Protein AF-A0A2D9S7N7-F1 (afdb_monomer)

pLDDT: mean 73.69, std 13.25, range [41.5, 93.62]

Solvent-accessible surface area (backbone atoms only — not comparable to full-atom values): 5621 Å² total; per-residue (Å²): 136,88,80,80,78,81,75,75,77,78,81,52,70,68,60,52,54,53,49,52,51,53,53,50,52,49,50,52,50,32,58,74,71,66,72,49,46,77,65,54,53,49,50,50,54,50,52,37,58,74,68,65,66,51,103,59,76,47,90,88,36,76,56,34,55,48,60,70,69,51,79,86,75,58,67,67,59,54,48,45,70,76,68,48,78,82,84,124

Secondary structure (DSSP, 8-state):
------PPPPPPHHHHHHHHHHHHHHHHHHHHHT---HHHHHHHHHHHHHTT--SS--TTSHHHHHHHHS----HHHHHHHHH-----

Radius of gyration: 24.31 Å; Cα contacts (8 Å, |Δi|>4): 21; chains: 1; bounding box: 52×48×76 Å

Structure (mmCIF, N/CA/C/O backbone):
data_AF-A0A2D9S7N7-F1
#
_entry.id   AF-A0A2D9S7N7-F1
#
loop_
_atom_site.group_PDB
_atom_site.id
_atom_site.type_symbol
_atom_site.label_atom_id
_atom_site.label_alt_id
_atom_site.label_comp_id
_atom_site.label_asym_id
_atom_site.label_entity_id
_atom_site.label_seq_id
_atom_site.pdbx_PDB_ins_code
_atom_site.Cartn_x
_atom_site.Cartn_y
_atom_site.Cartn_z
_atom_site.occupancy
_atom_site.B_iso_or_equiv
_atom_site.auth_seq_id
_atom_site.auth_comp_id
_atom_site.auth_asym_id
_atom_site.auth_atom_id
_atom_site.pdbx_PDB_model_num
ATOM 1 N N . MET A 1 1 ? -4.080 24.655 -38.644 1.00 41.50 1 MET A N 1
ATOM 2 C CA . MET A 1 1 ? -4.261 23.191 -38.593 1.00 41.50 1 MET A CA 1
ATOM 3 C C . MET A 1 1 ? -4.777 22.837 -37.208 1.00 41.50 1 MET A C 1
ATOM 5 O O . MET A 1 1 ? -4.096 23.160 -36.248 1.00 41.50 1 MET A O 1
ATOM 9 N N . ASN A 1 2 ? -5.975 22.258 -37.098 1.00 51.12 2 ASN A N 1
ATOM 10 C CA . ASN A 1 2 ? -6.514 21.791 -35.818 1.00 51.12 2 ASN A CA 1
ATOM 11 C C . ASN A 1 2 ? -6.131 20.322 -35.656 1.00 51.12 2 ASN A C 1
ATOM 13 O O . ASN A 1 2 ? -6.633 19.464 -36.377 1.00 51.12 2 ASN A O 1
ATOM 17 N N . GLU A 1 3 ? -5.191 20.060 -34.758 1.00 57.12 3 GLU A N 1
ATOM 18 C CA . GLU A 1 3 ? -4.690 18.724 -34.466 1.00 57.12 3 GLU A CA 1
ATOM 19 C C . GLU A 1 3 ? -5.670 18.038 -33.506 1.00 57.12 3 GLU A C 1
ATOM 21 O O . GLU A 1 3 ? -5.720 18.323 -32.308 1.00 57.12 3 GLU A O 1
ATOM 26 N N . THR A 1 4 ? -6.541 17.188 -34.050 1.00 59.47 4 THR A N 1
ATOM 27 C CA . THR A 1 4 ? -7.518 16.439 -33.257 1.00 59.47 4 THR A CA 1
ATOM 28 C C . THR A 1 4 ? -6.774 15.412 -32.407 1.00 59.47 4 THR A C 1
ATOM 30 O O . THR A 1 4 ? -6.340 14.371 -32.898 1.00 59.47 4 THR A O 1
ATOM 33 N N . ARG A 1 5 ? -6.595 15.718 -31.119 1.00 62.91 5 ARG A N 1
ATOM 34 C CA . ARG A 1 5 ? -5.940 14.845 -30.139 1.00 62.91 5 ARG A CA 1
ATOM 35 C C . ARG A 1 5 ? -6.748 13.548 -30.004 1.00 62.91 5 ARG A C 1
ATOM 37 O O . ARG A 1 5 ? -7.840 13.554 -29.440 1.00 62.91 5 ARG A O 1
ATOM 44 N N . VAL A 1 6 ? -6.235 12.441 -30.542 1.00 67.31 6 VAL A N 1
ATOM 45 C CA . VAL A 1 6 ? -6.842 11.113 -30.369 1.00 67.31 6 VAL A CA 1
ATOM 46 C C . VAL A 1 6 ? -6.680 10.721 -28.904 1.00 67.31 6 VAL A C 1
ATOM 48 O O . VAL A 1 6 ? -5.573 10.454 -28.442 1.00 67.31 6 VAL A O 1
ATOM 51 N N . ILE A 1 7 ? -7.780 10.747 -28.153 1.00 61.88 7 ILE A N 1
ATOM 52 C CA . ILE A 1 7 ? -7.786 10.364 -26.742 1.00 61.88 7 ILE A CA 1
ATOM 53 C C . ILE A 1 7 ? -7.706 8.831 -26.698 1.00 61.88 7 ILE A C 1
ATOM 55 O O . ILE A 1 7 ? -8.589 8.176 -27.262 1.00 61.88 7 ILE A O 1
ATOM 59 N N . PRO A 1 8 ? -6.667 8.231 -26.087 1.00 65.25 8 PRO A N 1
ATOM 60 C CA . PRO A 1 8 ? -6.593 6.783 -25.953 1.00 65.25 8 PRO A CA 1
ATOM 61 C C . PRO A 1 8 ? -7.829 6.273 -25.206 1.00 65.25 8 PRO A C 1
ATOM 63 O O . PRO A 1 8 ? -8.350 6.945 -24.310 1.00 65.25 8 PRO A O 1
ATOM 66 N N . LYS A 1 9 ? -8.325 5.091 -25.597 1.00 65.75 9 LYS A N 1
ATOM 67 C CA . LYS A 1 9 ? -9.462 4.452 -24.921 1.00 65.75 9 LYS A CA 1
ATOM 68 C C . LYS A 1 9 ? -9.171 4.392 -23.421 1.00 65.75 9 LYS A C 1
ATOM 70 O O . LYS A 1 9 ? -8.056 4.054 -23.026 1.00 65.75 9 LYS A O 1
ATOM 75 N N . LYS A 1 10 ? -10.174 4.729 -22.602 1.00 60.88 10 LYS A N 1
ATOM 76 C CA . LYS A 1 10 ? -10.085 4.611 -21.143 1.00 60.88 10 LYS A CA 1
ATOM 77 C C . LYS A 1 10 ? -9.588 3.201 -20.812 1.00 60.88 10 LYS A C 1
ATOM 79 O O . LYS A 1 10 ? -10.119 2.238 -21.364 1.00 60.88 10 LYS A O 1
ATOM 84 N N . ALA A 1 11 ? -8.555 3.106 -19.976 1.00 64.06 11 ALA A N 1
ATOM 85 C CA . ALA A 1 11 ? -8.004 1.823 -19.559 1.00 64.06 11 ALA A CA 1
ATOM 86 C C . ALA A 1 11 ? -9.129 0.929 -19.008 1.00 64.06 11 ALA A C 1
ATOM 88 O O . ALA A 1 11 ? -10.011 1.411 -18.290 1.00 64.06 11 ALA A O 1
ATOM 89 N N . ALA A 1 12 ? -9.124 -0.343 -19.404 1.00 74.12 12 ALA A N 1
ATOM 90 C CA . ALA A 1 12 ? -10.075 -1.328 -18.909 1.00 74.12 12 ALA A CA 1
ATOM 91 C C . ALA A 1 12 ? -9.712 -1.734 -17.473 1.00 74.12 12 ALA A C 1
ATOM 93 O O . ALA A 1 12 ? -8.561 -1.608 -17.060 1.00 74.12 12 ALA A O 1
ATOM 94 N N . GLU A 1 13 ? -10.688 -2.244 -16.722 1.00 71.00 13 GLU A N 1
ATOM 95 C CA . GLU A 1 13 ? -10.503 -2.712 -15.340 1.00 71.00 13 GLU A CA 1
ATOM 96 C C . GLU A 1 13 ? -9.391 -3.768 -15.216 1.00 71.00 13 GLU A C 1
ATOM 98 O O . GLU A 1 13 ? -8.605 -3.741 -14.275 1.00 71.00 13 GLU A O 1
ATOM 103 N N . GLU A 1 14 ? -9.249 -4.633 -16.221 1.00 70.88 14 GLU A N 1
ATOM 104 C CA . GLU A 1 14 ? -8.170 -5.621 -16.314 1.00 70.88 14 GLU A CA 1
ATOM 105 C C . GLU A 1 14 ? -6.776 -4.979 -16.274 1.00 70.88 14 GLU A C 1
ATOM 107 O O . GLU A 1 14 ? -5.916 -5.416 -15.513 1.00 70.88 14 GLU A O 1
ATOM 112 N N . SER A 1 15 ? -6.575 -3.877 -17.004 1.00 72.62 15 SER A N 1
ATOM 113 C CA . SER A 1 15 ? -5.308 -3.138 -17.004 1.00 72.62 15 SER A CA 1
ATOM 114 C C . SER A 1 15 ? -5.015 -2.483 -15.651 1.00 72.62 15 SER A C 1
ATOM 116 O O . SER A 1 15 ? -3.853 -2.337 -15.277 1.00 72.62 15 SER A O 1
ATOM 118 N N . PHE A 1 16 ? -6.051 -2.094 -14.899 1.00 75.12 16 PHE A N 1
ATOM 119 C CA . PHE A 1 16 ? -5.884 -1.588 -13.534 1.00 75.12 16 PHE A CA 1
ATOM 120 C C . PHE A 1 16 ? -5.495 -2.700 -12.559 1.00 75.12 16 PHE A C 1
ATOM 122 O O . PHE A 1 16 ? -4.595 -2.498 -11.746 1.00 75.12 16 PHE A O 1
ATOM 129 N N . ASN A 1 17 ? -6.122 -3.872 -12.661 1.00 76.12 17 ASN A N 1
ATOM 130 C CA . ASN A 1 17 ? -5.800 -5.028 -11.823 1.00 76.12 17 ASN A CA 1
ATOM 131 C C . ASN A 1 17 ? -4.372 -5.528 -12.073 1.00 76.12 17 ASN A C 1
ATOM 133 O O . ASN A 1 17 ? -3.634 -5.803 -11.126 1.00 76.12 17 ASN A O 1
ATOM 137 N N . GLU A 1 18 ? -3.962 -5.586 -13.339 1.00 81.38 18 GLU A N 1
ATOM 138 C CA . GLU A 1 18 ? -2.597 -5.936 -13.726 1.00 81.38 18 GLU A CA 1
ATOM 139 C C . GLU A 1 18 ? -1.585 -4.920 -13.183 1.00 81.38 18 GLU A C 1
ATOM 141 O O . GLU A 1 18 ? -0.604 -5.301 -12.541 1.00 81.38 18 GLU A O 1
ATOM 146 N N . LEU A 1 19 ? -1.853 -3.621 -13.349 1.00 83.56 19 LEU A N 1
ATOM 147 C CA . LEU A 1 19 ? -1.005 -2.570 -12.790 1.00 83.56 19 LEU A CA 1
ATOM 148 C C . LEU A 1 19 ? -0.908 -2.679 -11.262 1.00 83.56 19 LEU A C 1
ATOM 150 O O . LEU A 1 19 ? 0.183 -2.563 -10.706 1.00 83.56 19 LEU A O 1
ATOM 154 N N . HIS A 1 20 ? -2.025 -2.941 -10.582 1.00 82.44 20 HIS A N 1
ATOM 155 C CA . HIS A 1 20 ? -2.055 -3.084 -9.131 1.00 82.44 20 HIS A CA 1
ATOM 156 C C . HIS A 1 20 ? -1.207 -4.266 -8.655 1.00 82.44 20 HIS A C 1
ATOM 158 O O . HIS A 1 20 ? -0.469 -4.147 -7.673 1.00 82.44 20 HIS A O 1
ATOM 164 N N . TYR A 1 21 ? -1.277 -5.397 -9.358 1.00 84.75 21 TYR A N 1
ATOM 165 C CA . TYR A 1 21 ? -0.444 -6.562 -9.079 1.00 84.75 21 TYR A CA 1
ATOM 166 C C . TYR A 1 21 ? 1.046 -6.245 -9.262 1.00 84.75 21 TYR A C 1
ATOM 168 O O . TYR A 1 21 ? 1.835 -6.457 -8.341 1.00 84.75 21 TYR A O 1
ATOM 176 N N . LEU A 1 22 ? 1.423 -5.661 -10.403 1.00 89.62 22 LEU A N 1
ATOM 177 C CA . LEU A 1 22 ? 2.818 -5.347 -10.723 1.00 89.62 22 LEU A CA 1
ATOM 178 C C . LEU A 1 22 ? 3.443 -4.360 -9.731 1.00 89.62 22 LEU A C 1
ATOM 180 O O . LEU A 1 22 ? 4.558 -4.580 -9.262 1.00 89.62 22 LEU A O 1
ATOM 184 N N . VAL A 1 23 ? 2.719 -3.294 -9.383 1.00 88.75 23 VAL A N 1
ATOM 185 C CA . VAL A 1 23 ? 3.183 -2.282 -8.420 1.00 88.75 23 VAL A CA 1
ATOM 186 C C . VAL A 1 23 ? 3.358 -2.892 -7.028 1.00 88.75 23 VAL A C 1
ATOM 188 O O . VAL A 1 23 ? 4.352 -2.628 -6.352 1.00 88.75 23 VAL A O 1
ATOM 191 N N . THR A 1 24 ? 2.429 -3.756 -6.611 1.00 87.25 24 THR A N 1
ATOM 192 C CA . THR A 1 24 ? 2.503 -4.438 -5.312 1.00 87.25 24 THR A CA 1
ATOM 193 C C . THR A 1 24 ? 3.703 -5.384 -5.240 1.00 87.25 24 THR A C 1
ATOM 195 O O . THR A 1 24 ? 4.450 -5.359 -4.261 1.00 87.25 24 THR A O 1
ATOM 198 N N . GLU A 1 25 ? 3.928 -6.179 -6.286 1.00 91.25 25 GLU A N 1
ATOM 199 C CA . GLU A 1 25 ? 5.072 -7.091 -6.377 1.00 91.25 25 GLU A CA 1
ATOM 200 C C . GLU A 1 25 ? 6.412 -6.343 -6.403 1.00 91.25 25 GLU A C 1
ATOM 202 O O . GLU A 1 25 ? 7.383 -6.796 -5.794 1.00 91.25 25 GLU A O 1
ATOM 207 N N . ASP A 1 26 ? 6.488 -5.187 -7.069 1.00 90.75 26 ASP A N 1
ATOM 208 C CA . ASP A 1 26 ? 7.713 -4.384 -7.100 1.00 90.75 26 ASP A CA 1
ATOM 209 C C . ASP A 1 26 ? 8.037 -3.787 -5.725 1.00 90.75 26 ASP A C 1
ATOM 211 O O . ASP A 1 26 ? 9.163 -3.929 -5.240 1.00 90.75 26 ASP A O 1
ATOM 215 N N . PHE A 1 27 ? 7.041 -3.215 -5.038 1.00 90.12 27 PHE A N 1
ATOM 216 C CA . PHE A 1 27 ? 7.221 -2.755 -3.659 1.00 90.12 27 PHE A CA 1
ATOM 217 C C . PHE A 1 27 ? 7.651 -3.896 -2.740 1.00 90.12 27 PHE A C 1
ATOM 219 O O . PHE A 1 27 ? 8.607 -3.753 -1.978 1.00 90.12 27 PHE A O 1
ATOM 226 N N . LEU A 1 28 ? 6.994 -5.052 -2.834 1.00 89.69 28 LEU A N 1
ATOM 227 C CA . LEU A 1 28 ? 7.308 -6.210 -2.006 1.00 89.69 28 LEU A CA 1
ATOM 228 C C . LEU A 1 28 ? 8.732 -6.720 -2.254 1.00 89.69 28 LEU A C 1
ATOM 230 O O . LEU A 1 28 ? 9.441 -7.037 -1.299 1.00 89.69 28 LEU A O 1
ATOM 234 N N . ARG A 1 29 ? 9.177 -6.756 -3.512 1.00 93.62 29 ARG A N 1
ATOM 235 C CA . ARG A 1 29 ? 10.541 -7.145 -3.882 1.00 93.62 29 ARG A CA 1
ATOM 236 C C . ARG A 1 29 ? 11.581 -6.197 -3.297 1.00 93.62 29 ARG A C 1
ATOM 238 O O . ARG A 1 29 ? 12.498 -6.673 -2.638 1.00 93.62 29 ARG A O 1
ATOM 245 N N . ARG A 1 30 ? 11.414 -4.883 -3.486 1.00 89.44 30 ARG A N 1
ATOM 246 C CA . ARG A 1 30 ? 12.353 -3.855 -2.993 1.00 89.44 30 ARG A CA 1
ATOM 247 C C . ARG A 1 30 ? 12.426 -3.813 -1.471 1.00 89.44 30 ARG A C 1
ATOM 249 O O . ARG A 1 30 ? 13.496 -3.645 -0.893 1.00 89.44 30 ARG A O 1
ATOM 256 N N . ILE A 1 31 ? 11.281 -3.977 -0.808 1.00 90.12 31 ILE A N 1
ATOM 257 C CA . ILE A 1 31 ? 11.213 -4.002 0.657 1.00 90.12 31 ILE A CA 1
ATOM 258 C C . ILE A 1 31 ? 11.893 -5.264 1.194 1.00 90.12 31 ILE A C 1
ATOM 260 O O . ILE A 1 31 ? 12.655 -5.183 2.153 1.00 90.12 31 ILE A O 1
ATOM 264 N N . LYS A 1 32 ? 11.670 -6.425 0.563 1.00 89.50 32 LYS A N 1
ATOM 265 C CA . LYS A 1 32 ? 12.317 -7.685 0.962 1.00 89.50 32 LYS A CA 1
ATOM 266 C C . LYS A 1 32 ? 13.811 -7.725 0.645 1.00 89.50 32 LYS A C 1
ATOM 268 O O . LYS A 1 32 ? 14.548 -8.344 1.406 1.00 89.50 32 LYS A O 1
ATOM 273 N N . SER A 1 33 ? 14.258 -7.098 -0.446 1.00 91.69 33 SER A N 1
ATOM 274 C CA . SER A 1 33 ? 15.685 -7.013 -0.785 1.00 91.69 33 SER A CA 1
ATOM 275 C C . SER A 1 33 ? 16.450 -6.042 0.117 1.00 91.69 33 SER A C 1
ATOM 277 O O . SER A 1 33 ? 17.672 -6.121 0.193 1.00 91.69 33 SER A O 1
ATOM 279 N N . GLY A 1 34 ? 15.747 -5.148 0.825 1.00 89.50 34 GLY A N 1
ATOM 280 C CA . GLY A 1 34 ? 16.364 -4.109 1.651 1.00 89.50 34 GLY A CA 1
ATOM 281 C C . GLY A 1 34 ? 16.926 -2.936 0.842 1.00 89.50 34 GLY A C 1
ATOM 282 O O . GLY A 1 34 ? 17.588 -2.072 1.406 1.00 89.50 34 GLY A O 1
ATOM 283 N N . GLU A 1 35 ? 16.652 -2.887 -0.463 1.00 88.94 35 GLU A N 1
ATOM 284 C CA . GLU A 1 35 ? 17.059 -1.798 -1.363 1.00 88.94 35 GLU A CA 1
ATOM 285 C C . GLU A 1 35 ? 16.024 -0.664 -1.406 1.00 88.94 35 GLU A C 1
ATOM 287 O O . GLU A 1 35 ? 16.259 0.373 -2.025 1.00 88.94 35 GLU A O 1
ATOM 292 N N . ALA A 1 36 ? 14.871 -0.852 -0.755 1.00 89.94 36 ALA A N 1
ATOM 293 C CA . ALA A 1 36 ? 13.835 0.165 -0.656 1.00 89.94 36 ALA A CA 1
ATOM 294 C C . ALA A 1 36 ? 14.352 1.418 0.061 1.00 89.94 36 ALA A C 1
ATOM 296 O O . ALA A 1 36 ? 14.761 1.388 1.225 1.00 89.94 36 ALA A O 1
ATOM 297 N N . THR A 1 37 ? 14.266 2.551 -0.627 1.00 91.19 37 THR A N 1
ATOM 298 C CA . THR A 1 37 ? 14.565 3.857 -0.046 1.00 91.19 37 THR A CA 1
ATOM 299 C C . THR A 1 37 ? 13.401 4.351 0.817 1.00 91.19 37 THR A C 1
ATOM 301 O O . THR A 1 37 ? 12.274 3.855 0.751 1.00 91.19 37 THR A O 1
ATOM 304 N N . THR A 1 38 ? 13.631 5.402 1.607 1.00 90.12 38 THR A N 1
ATOM 305 C CA . THR A 1 38 ? 12.558 6.080 2.358 1.00 90.12 38 THR A CA 1
ATOM 306 C C . THR A 1 38 ? 11.442 6.603 1.449 1.00 90.12 38 THR A C 1
ATOM 308 O O . THR A 1 38 ? 10.285 6.663 1.871 1.00 90.12 38 THR A O 1
ATOM 311 N N . GLN A 1 39 ? 11.766 6.944 0.198 1.00 90.56 39 GLN A N 1
ATOM 312 C CA . GLN A 1 39 ? 10.792 7.361 -0.808 1.00 90.56 39 GLN A CA 1
ATOM 313 C C . GLN A 1 39 ? 9.936 6.185 -1.284 1.00 90.56 39 GLN A C 1
ATOM 315 O O . GLN A 1 39 ? 8.718 6.330 -1.342 1.00 90.56 39 GLN A O 1
ATOM 320 N N . ASP A 1 40 ? 10.537 5.018 -1.538 1.00 85.56 40 ASP A N 1
ATOM 321 C CA . ASP A 1 40 ? 9.804 3.804 -1.927 1.00 85.56 40 ASP A CA 1
ATOM 322 C C . ASP A 1 40 ? 8.847 3.350 -0.816 1.00 85.56 40 ASP A C 1
ATOM 324 O O . ASP A 1 40 ? 7.695 3.011 -1.078 1.00 85.56 40 ASP A O 1
ATOM 328 N N . LEU A 1 41 ? 9.289 3.415 0.444 1.00 88.38 41 LEU A N 1
ATOM 329 C CA . LEU A 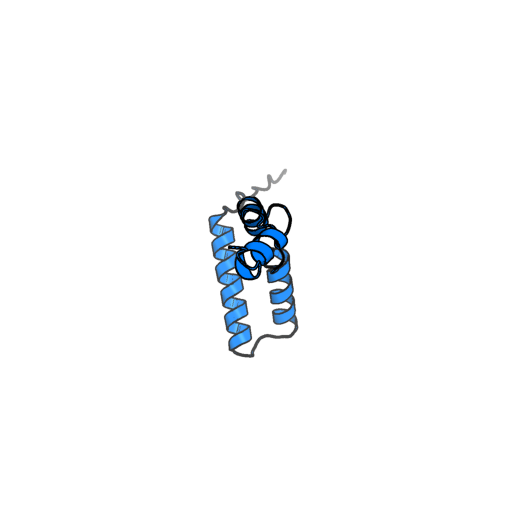1 41 ? 8.456 3.085 1.605 1.00 88.38 41 LEU A CA 1
ATOM 330 C C . LEU A 1 41 ? 7.278 4.049 1.760 1.00 88.38 41 LEU A C 1
ATOM 332 O O . LEU A 1 41 ? 6.154 3.623 2.037 1.00 88.38 41 LEU A O 1
ATOM 336 N N . LYS A 1 42 ? 7.513 5.350 1.558 1.00 89.88 42 LYS A N 1
ATOM 337 C CA . LYS A 1 42 ? 6.442 6.348 1.567 1.00 89.88 42 LYS A CA 1
ATOM 338 C C . LYS A 1 42 ? 5.465 6.128 0.409 1.00 89.88 42 LYS A C 1
ATOM 340 O O . LYS A 1 42 ? 4.260 6.157 0.643 1.00 89.88 42 LYS A O 1
ATOM 345 N N . ALA A 1 43 ? 5.967 5.854 -0.794 1.00 89.44 43 ALA A N 1
ATOM 346 C CA . ALA A 1 43 ? 5.147 5.555 -1.962 1.00 89.44 43 ALA A CA 1
ATOM 347 C C . ALA A 1 43 ? 4.298 4.290 -1.759 1.00 89.44 43 ALA A C 1
ATOM 349 O O . ALA A 1 43 ? 3.117 4.304 -2.087 1.00 89.44 43 ALA A O 1
ATOM 350 N N . ALA A 1 44 ? 4.846 3.243 -1.137 1.00 86.88 44 ALA A N 1
ATOM 351 C CA . ALA A 1 44 ? 4.097 2.041 -0.777 1.00 86.88 44 ALA A CA 1
ATOM 352 C C . ALA A 1 44 ? 2.993 2.335 0.255 1.00 86.88 44 ALA A C 1
ATOM 354 O O . ALA A 1 44 ? 1.864 1.869 0.115 1.00 86.88 44 ALA A O 1
ATOM 355 N N . CYS A 1 45 ? 3.283 3.149 1.276 1.00 84.38 45 CYS A N 1
ATOM 356 C CA . CYS A 1 45 ? 2.285 3.554 2.269 1.00 84.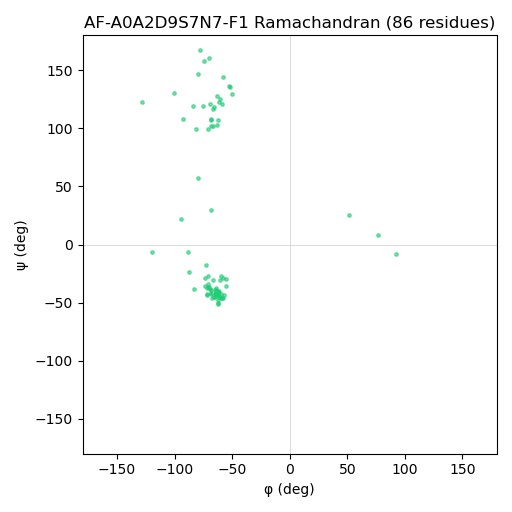38 45 CYS A CA 1
ATOM 357 C C . CYS A 1 45 ? 1.151 4.377 1.649 1.00 84.38 45 CYS A C 1
ATOM 359 O O . CYS A 1 45 ? -0.011 4.198 2.008 1.00 84.38 45 CYS A O 1
ATOM 361 N N . ASP A 1 46 ? 1.489 5.292 0.742 1.00 86.25 46 ASP A N 1
ATOM 362 C CA . ASP A 1 46 ? 0.511 6.126 0.054 1.00 86.25 46 ASP A CA 1
ATOM 363 C C . ASP A 1 46 ? -0.297 5.279 -0.955 1.00 86.25 46 ASP A C 1
ATOM 365 O O . ASP A 1 46 ? -1.516 5.410 -1.004 1.00 86.25 46 ASP A O 1
ATOM 369 N N . TRP A 1 47 ? 0.326 4.302 -1.630 1.00 83.88 47 TRP A N 1
ATOM 370 C CA . TRP A 1 47 ? -0.351 3.320 -2.490 1.00 83.88 47 TRP A CA 1
ATOM 371 C C . TRP A 1 47 ? -1.413 2.503 -1.741 1.00 83.88 47 TRP A C 1
ATOM 373 O O . TRP A 1 47 ? -2.542 2.378 -2.216 1.00 83.88 47 TRP A O 1
ATOM 383 N N . LEU A 1 48 ? -1.085 1.993 -0.548 1.00 80.00 48 LEU A N 1
ATOM 384 C CA . LEU A 1 48 ? -2.032 1.250 0.294 1.00 80.00 48 LEU A CA 1
ATOM 385 C C . LEU A 1 48 ? -3.222 2.116 0.735 1.00 80.00 48 LEU A C 1
ATOM 387 O O . LEU A 1 48 ? -4.360 1.652 0.722 1.00 80.00 48 LEU A O 1
ATOM 391 N N . LYS A 1 49 ? -2.972 3.383 1.092 1.00 78.12 49 LYS A N 1
ATOM 392 C CA . LYS A 1 49 ? -4.023 4.333 1.491 1.00 78.12 49 LYS A CA 1
ATOM 393 C C . LYS A 1 49 ? -4.936 4.716 0.330 1.00 78.12 49 LYS A C 1
ATOM 395 O O . LYS A 1 49 ? -6.137 4.825 0.526 1.00 78.12 49 LYS A O 1
ATOM 400 N N . THR A 1 50 ? -4.375 4.948 -0.855 1.00 76.44 50 THR A N 1
ATOM 401 C CA . THR A 1 50 ? -5.135 5.386 -2.035 1.00 76.44 50 THR A CA 1
ATOM 402 C C . THR A 1 50 ? -6.033 4.286 -2.601 1.00 76.44 50 THR A C 1
ATOM 404 O O . THR A 1 50 ? -7.062 4.604 -3.185 1.00 76.44 50 THR A O 1
ATOM 407 N N . ASN A 1 51 ? -5.684 3.011 -2.409 1.00 68.31 51 ASN A N 1
ATOM 408 C CA . ASN A 1 51 ? -6.487 1.873 -2.872 1.00 68.31 51 ASN A CA 1
ATOM 409 C C . ASN A 1 51 ? -7.442 1.324 -1.791 1.00 68.31 51 ASN A C 1
ATOM 411 O O . ASN A 1 51 ? -7.838 0.163 -1.861 1.00 68.31 51 ASN A O 1
ATOM 415 N N . ASP A 1 52 ? -7.782 2.130 -0.774 1.00 60.69 52 ASP A N 1
ATOM 416 C CA . ASP A 1 52 ? -8.684 1.770 0.334 1.00 60.69 52 ASP A CA 1
ATOM 417 C C . ASP A 1 52 ? -8.327 0.447 1.044 1.00 60.69 52 ASP A C 1
ATOM 419 O O . ASP A 1 52 ? -9.161 -0.171 1.709 1.00 60.69 52 ASP A O 1
ATOM 423 N N . ILE A 1 53 ? -7.052 0.033 1.005 1.00 57.66 53 ILE A N 1
ATOM 424 C CA . ILE A 1 53 ? -6.518 -1.046 1.846 1.00 57.66 53 ILE A CA 1
ATOM 425 C C . ILE A 1 53 ? -6.235 -0.449 3.230 1.00 57.66 53 ILE A C 1
ATOM 427 O O . ILE A 1 53 ? -5.116 -0.431 3.739 1.00 57.66 53 ILE A O 1
ATOM 431 N N . THR A 1 54 ? -7.270 0.116 3.842 1.00 47.47 54 THR A N 1
ATOM 432 C CA . THR A 1 54 ? -7.263 0.472 5.254 1.00 47.47 54 THR A CA 1
ATOM 433 C C . THR A 1 54 ? -8.024 -0.632 5.973 1.00 47.47 54 THR A C 1
ATOM 435 O O . THR A 1 54 ? -9.105 -1.032 5.551 1.00 47.47 54 THR A O 1
ATOM 438 N N . GLY A 1 55 ? -7.462 -1.191 7.045 1.00 49.75 55 GLY A N 1
ATOM 439 C CA . GLY A 1 55 ? -8.121 -2.225 7.856 1.00 49.75 55 GLY A CA 1
ATOM 440 C C . GLY A 1 55 ? -9.341 -1.714 8.639 1.00 49.75 55 GLY A C 1
ATOM 441 O O . GLY A 1 55 ? -9.602 -2.198 9.736 1.00 49.75 55 GLY A O 1
ATOM 442 N N . VAL A 1 56 ? -10.043 -0.701 8.126 1.00 51.19 56 VAL A N 1
ATOM 443 C CA . VAL A 1 56 ? -11.170 -0.010 8.746 1.00 51.19 56 VAL A CA 1
ATOM 444 C C . VAL A 1 56 ? -12.313 -0.005 7.735 1.00 51.19 56 VAL A C 1
ATOM 446 O O . VAL A 1 56 ? -12.151 0.452 6.608 1.00 51.19 56 VAL A O 1
ATOM 449 N N . ALA A 1 57 ? -13.465 -0.555 8.121 1.00 46.78 57 ALA A N 1
ATOM 450 C CA . ALA A 1 57 ? -14.633 -0.639 7.252 1.00 46.78 57 ALA A CA 1
ATOM 451 C C . ALA A 1 57 ? -15.179 0.769 6.958 1.00 46.78 57 ALA A C 1
ATOM 453 O O . ALA A 1 57 ? -15.834 1.371 7.806 1.00 46.78 57 ALA A O 1
ATOM 454 N N . LEU A 1 58 ? -14.881 1.296 5.769 1.00 53.69 58 LEU A N 1
ATOM 455 C CA . LEU A 1 58 ? -15.488 2.523 5.256 1.00 53.69 58 LEU A CA 1
ATOM 456 C C . LEU A 1 58 ? -16.884 2.227 4.681 1.00 53.69 58 LEU A C 1
ATOM 458 O O . LEU A 1 58 ? -17.107 1.149 4.121 1.00 53.69 58 LEU A O 1
ATOM 462 N N . GLU A 1 59 ? -17.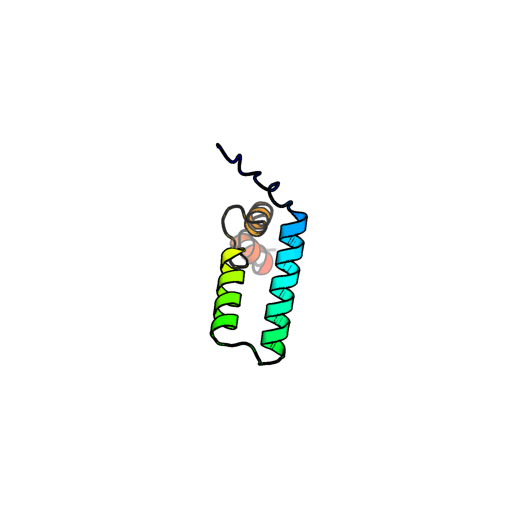807 3.181 4.794 1.00 48.22 59 GLU A N 1
ATOM 463 C CA . GLU A 1 59 ? -19.188 3.069 4.302 1.00 48.22 59 GLU A CA 1
ATOM 464 C C . GLU A 1 59 ? -19.203 2.852 2.773 1.00 48.22 59 GLU A C 1
ATOM 466 O O . GLU A 1 59 ? -18.572 3.595 2.021 1.00 48.22 59 GLU A O 1
ATOM 471 N N . GLY A 1 60 ? -19.863 1.786 2.309 1.00 57.50 60 GLY A N 1
ATOM 472 C CA . GLY A 1 60 ? -19.856 1.338 0.909 1.00 57.50 60 GLY A CA 1
ATOM 473 C C . GLY A 1 60 ? -18.790 0.292 0.543 1.00 57.50 60 GLY A C 1
ATOM 474 O O . GLY A 1 60 ? -18.859 -0.285 -0.54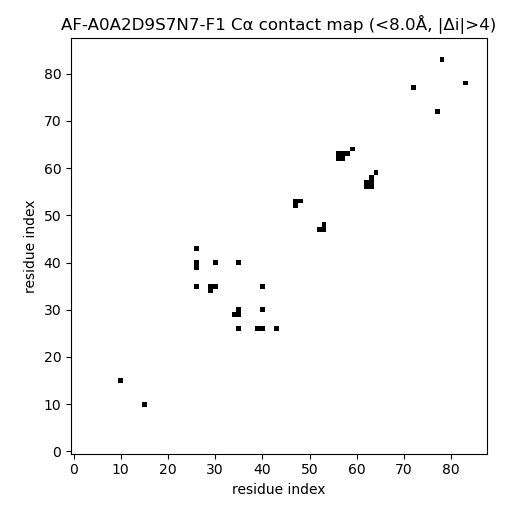9 1.00 57.50 60 GLY A O 1
ATOM 475 N N . SER A 1 61 ? -17.845 -0.013 1.441 1.00 63.75 61 SER A N 1
ATOM 476 C CA . SER A 1 61 ? -16.830 -1.056 1.234 1.00 63.75 61 SER A CA 1
ATOM 477 C C . SER A 1 61 ? -17.422 -2.479 1.272 1.00 63.75 61 SER A C 1
ATOM 479 O O . SER A 1 61 ? -18.491 -2.709 1.848 1.00 63.75 61 SER A O 1
ATOM 481 N N . PRO A 1 62 ? -16.728 -3.494 0.721 1.00 62.00 62 PRO A N 1
ATOM 482 C CA . PRO A 1 62 ? -17.123 -4.896 0.885 1.00 62.00 62 PRO A CA 1
ATOM 483 C C . PRO A 1 62 ? -17.257 -5.326 2.358 1.00 62.00 62 PRO A C 1
ATOM 485 O O . PRO A 1 62 ? -18.090 -6.175 2.673 1.00 62.00 62 PRO A O 1
ATOM 488 N N . LEU A 1 63 ? -16.484 -4.711 3.263 1.00 61.97 63 LEU A N 1
ATOM 489 C CA . LEU A 1 63 ? -16.578 -4.928 4.709 1.00 61.97 63 LEU A CA 1
ATOM 490 C C . LEU A 1 63 ? -17.841 -4.306 5.319 1.00 61.97 63 LEU A C 1
ATOM 492 O O . LEU A 1 63 ? -18.444 -4.922 6.190 1.00 61.97 63 LEU A O 1
ATOM 496 N N . ASP A 1 64 ? -18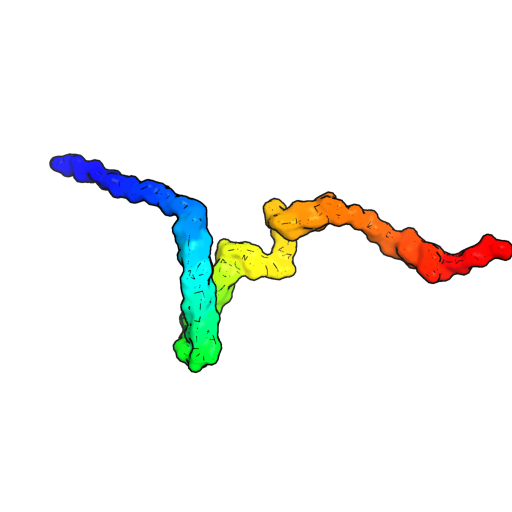.276 -3.139 4.845 1.00 67.56 64 ASP A N 1
ATOM 497 C CA . ASP A 1 64 ? -19.538 -2.507 5.259 1.00 67.56 64 ASP A CA 1
ATOM 498 C C . ASP A 1 64 ? -20.763 -3.303 4.777 1.00 67.56 64 ASP A C 1
ATOM 500 O O . ASP A 1 64 ? -21.711 -3.561 5.526 1.00 67.56 64 ASP A O 1
ATOM 504 N N . ARG A 1 65 ? -20.694 -3.834 3.550 1.00 69.75 65 ARG A N 1
ATOM 505 C CA . ARG A 1 65 ? -21.700 -4.784 3.051 1.00 69.75 65 ARG A CA 1
ATOM 506 C C . ARG A 1 65 ? -21.757 -6.027 3.927 1.00 69.75 65 ARG A C 1
ATOM 508 O O . ARG A 1 65 ? -22.846 -6.428 4.319 1.00 69.75 65 ARG A O 1
ATOM 515 N N . LEU A 1 66 ? -20.608 -6.604 4.280 1.00 66.44 66 LEU A N 1
ATOM 516 C CA . LEU A 1 66 ? -20.539 -7.755 5.180 1.00 66.44 66 LEU A CA 1
ATOM 517 C C . LEU A 1 66 ? -21.096 -7.426 6.576 1.00 66.44 66 LEU A C 1
ATOM 519 O O . LEU A 1 66 ? -21.892 -8.199 7.107 1.00 66.44 66 LEU A O 1
ATOM 523 N N . ALA A 1 67 ? -20.750 -6.268 7.140 1.00 72.75 67 ALA A N 1
ATOM 524 C CA . ALA A 1 67 ? -21.289 -5.790 8.413 1.00 72.75 67 ALA A CA 1
ATOM 525 C C . ALA A 1 67 ? -22.818 -5.610 8.376 1.00 72.75 67 ALA A C 1
ATOM 527 O O . ALA A 1 67 ? -23.481 -5.829 9.388 1.00 72.75 67 ALA A O 1
ATOM 528 N N . SER A 1 68 ? -23.383 -5.277 7.212 1.00 74.38 68 SER A N 1
ATOM 529 C CA . SER A 1 68 ? -24.831 -5.162 7.007 1.00 74.38 68 SER A CA 1
ATOM 530 C C . SER A 1 68 ? -25.557 -6.514 6.952 1.00 74.38 68 SER A C 1
ATOM 532 O O . SER A 1 68 ? -26.726 -6.584 7.329 1.00 74.38 68 SER A O 1
ATOM 534 N N . VAL A 1 69 ? -24.895 -7.592 6.504 1.00 78.75 69 VAL A N 1
ATOM 535 C CA . VAL A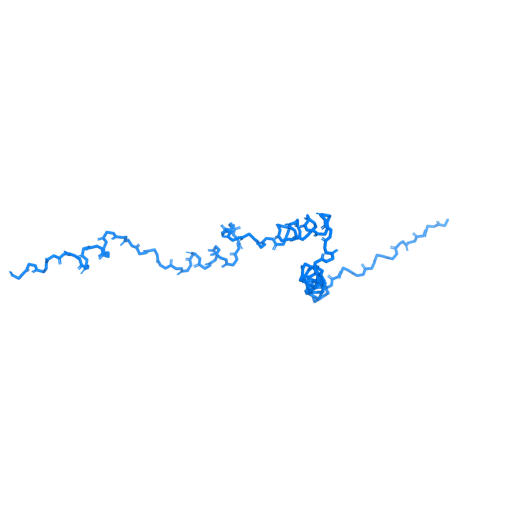 1 69 ? -25.501 -8.942 6.444 1.00 78.75 69 VAL A CA 1
ATOM 536 C C . VAL A 1 69 ? -25.324 -9.717 7.753 1.00 78.75 69 VAL A C 1
ATOM 538 O O . VAL A 1 69 ? -26.093 -10.636 8.035 1.00 78.75 69 VAL A O 1
ATOM 541 N N . ILE A 1 70 ? -24.321 -9.373 8.567 1.00 75.38 70 ILE A N 1
ATOM 542 C CA . ILE A 1 70 ? -24.098 -10.040 9.851 1.00 75.38 70 ILE A CA 1
ATOM 543 C C . ILE A 1 70 ? -25.231 -9.660 10.823 1.00 75.38 70 ILE A C 1
ATOM 545 O O . ILE A 1 70 ? -25.406 -8.481 11.141 1.00 75.38 70 ILE A O 1
ATOM 549 N N . PRO A 1 71 ? -25.999 -10.635 11.347 1.00 73.19 71 PRO A N 1
ATOM 550 C CA . PRO A 1 71 ? -27.030 -10.349 12.332 1.00 73.19 71 PRO A CA 1
ATOM 551 C C . PRO A 1 71 ? -26.388 -9.787 13.604 1.00 73.19 71 PRO A C 1
ATOM 553 O O . PRO A 1 71 ? -25.471 -10.380 14.176 1.00 73.19 71 PRO A O 1
ATOM 556 N N . LYS A 1 72 ? -26.886 -8.636 14.063 1.00 73.12 72 LYS A N 1
ATOM 557 C CA . LYS A 1 72 ? -26.435 -8.022 15.315 1.00 73.12 72 LYS A CA 1
ATOM 558 C C . LYS A 1 72 ? -26.890 -8.896 16.479 1.00 73.12 72 LYS A C 1
ATOM 560 O O . LYS A 1 72 ? -28.076 -8.958 16.795 1.00 73.12 72 LYS A O 1
ATOM 565 N N . VAL A 1 73 ? -25.944 -9.589 17.104 1.00 72.19 73 VAL A N 1
ATOM 566 C CA . VAL A 1 73 ? -26.207 -10.386 18.303 1.00 72.19 73 VAL A CA 1
ATOM 567 C C . VAL A 1 73 ? -26.143 -9.468 19.518 1.00 72.19 73 VAL A C 1
ATOM 569 O O . VAL A 1 73 ? -25.103 -8.871 19.790 1.00 72.19 73 VAL A O 1
ATOM 572 N N . ASP A 1 74 ? -27.248 -9.368 20.254 1.00 77.19 74 ASP A N 1
ATOM 573 C CA . ASP A 1 74 ? -27.297 -8.628 21.513 1.00 77.19 74 ASP A CA 1
ATOM 574 C C . ASP A 1 74 ? -26.406 -9.322 22.572 1.00 77.19 74 ASP A C 1
ATOM 576 O O . ASP A 1 74 ? -26.671 -10.474 22.952 1.00 77.19 74 ASP A O 1
ATOM 580 N N . PRO A 1 75 ? -25.361 -8.646 23.091 1.00 74.44 75 PRO A N 1
ATOM 581 C CA . PRO A 1 75 ? -24.470 -9.212 24.100 1.00 74.44 75 PRO A CA 1
ATOM 582 C C . PRO A 1 75 ? -25.187 -9.616 25.397 1.00 74.44 75 PRO A C 1
ATOM 584 O O . PRO A 1 75 ? -24.722 -10.513 26.105 1.00 74.44 75 PRO A O 1
ATOM 587 N N . SER A 1 76 ? -26.311 -8.975 25.731 1.00 72.12 76 SER A N 1
ATOM 588 C CA . SER A 1 76 ? -27.102 -9.271 26.930 1.00 72.12 76 SER A CA 1
ATOM 589 C C . SER A 1 76 ? -27.814 -10.627 26.834 1.00 72.12 76 SER A C 1
ATOM 591 O O . SER A 1 76 ? -27.847 -11.381 27.814 1.00 72.12 76 SER A O 1
ATOM 593 N N . LEU A 1 77 ? -28.282 -10.999 25.637 1.00 71.81 77 LEU A N 1
ATOM 594 C CA . LEU A 1 77 ? -28.912 -12.294 25.367 1.00 71.81 77 LEU A CA 1
ATOM 595 C C . LEU A 1 77 ? -27.892 -13.434 25.443 1.00 71.81 77 LEU A C 1
ATOM 597 O O . LEU A 1 77 ? -28.177 -14.497 25.998 1.00 71.81 77 LEU A O 1
ATOM 601 N N . VAL A 1 78 ? -26.671 -13.193 24.961 1.00 73.38 78 VAL A N 1
ATOM 602 C CA . VAL A 1 78 ? -25.560 -14.152 25.055 1.00 73.38 78 VAL A CA 1
ATOM 603 C C . VAL A 1 78 ? -25.155 -14.371 26.511 1.00 73.38 78 VAL A C 1
ATOM 605 O O . VAL A 1 78 ? -25.026 -15.515 26.944 1.00 73.38 78 VAL A O 1
ATOM 608 N N . LYS A 1 79 ? -25.024 -13.296 27.300 1.00 74.62 79 LYS A N 1
ATOM 609 C CA . LYS A 1 79 ? -24.699 -13.394 28.732 1.00 74.62 79 LYS A CA 1
ATOM 610 C C . LYS A 1 79 ? -25.771 -14.145 29.514 1.00 74.62 79 LYS A C 1
ATOM 612 O O . LYS A 1 79 ? -25.435 -15.012 30.314 1.00 74.62 79 LYS A O 1
ATOM 617 N N . THR A 1 80 ? -27.044 -13.868 29.243 1.00 76.50 80 THR A N 1
ATOM 618 C CA . THR A 1 80 ? -28.168 -14.555 29.892 1.00 76.50 80 THR A CA 1
ATOM 619 C C . THR A 1 80 ? -28.200 -16.040 29.536 1.00 76.50 80 THR A C 1
ATOM 621 O O . THR A 1 80 ? -28.429 -16.874 30.403 1.00 76.50 80 THR A O 1
ATOM 624 N N . ARG A 1 81 ? -27.904 -16.412 28.286 1.00 72.56 81 ARG A N 1
ATOM 625 C CA . ARG A 1 81 ? -27.873 -17.823 27.876 1.00 72.56 81 ARG A CA 1
ATOM 626 C C . ARG A 1 81 ? -26.652 -18.586 28.404 1.00 72.56 81 ARG A C 1
ATOM 628 O O . ARG A 1 81 ? -26.776 -19.771 28.698 1.00 72.56 81 ARG A O 1
ATOM 635 N N . LEU A 1 82 ? -25.490 -17.935 28.491 1.00 74.62 82 LEU A N 1
ATOM 636 C CA . LEU A 1 82 ? -24.234 -18.562 28.927 1.00 74.62 82 LEU A CA 1
ATOM 637 C C . LEU A 1 82 ? -24.092 -18.627 30.452 1.00 74.62 82 LEU A C 1
ATOM 639 O O . LEU A 1 82 ? -23.590 -19.618 30.972 1.00 74.62 82 LEU A O 1
ATOM 643 N N . TYR A 1 83 ? -24.525 -17.582 31.159 1.00 77.19 83 TYR A N 1
ATOM 644 C CA . TYR A 1 83 ? -24.309 -17.422 32.602 1.00 77.19 83 TYR A CA 1
ATOM 645 C C . TYR A 1 83 ? -25.607 -17.327 33.409 1.00 77.19 83 TYR A C 1
ATOM 647 O O . TYR A 1 83 ? -25.564 -17.321 34.639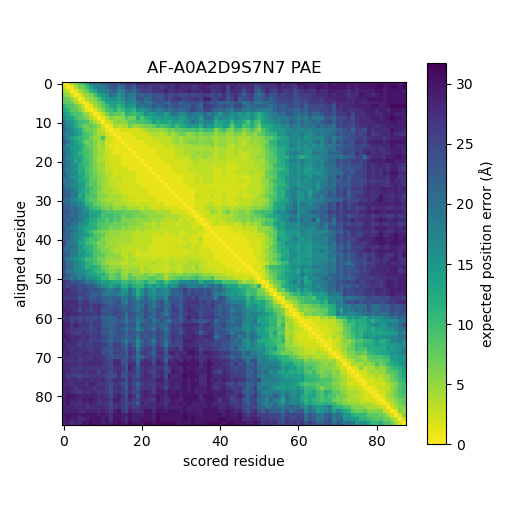 1.00 77.19 83 TYR A O 1
ATOM 655 N N . GLY A 1 84 ? -26.767 -17.258 32.751 1.00 72.19 84 GLY A N 1
ATOM 656 C CA . GLY A 1 84 ? -28.055 -17.313 33.429 1.00 72.19 84 GLY A CA 1
ATOM 657 C C . GLY A 1 84 ? -28.258 -18.690 34.042 1.00 72.19 84 GLY A C 1
ATOM 658 O O . GLY A 1 84 ? -28.320 -19.706 33.347 1.00 72.19 84 GLY A O 1
ATOM 659 N N . LYS A 1 85 ? -28.350 -18.726 35.370 1.00 67.75 85 LYS A N 1
ATOM 660 C CA . LYS A 1 85 ? -28.681 -19.934 36.118 1.00 67.75 85 LYS A CA 1
ATOM 661 C C . LYS A 1 85 ? -30.049 -20.421 35.634 1.00 67.75 85 LYS A C 1
ATOM 663 O O . LYS A 1 85 ? -31.024 -19.677 35.713 1.00 67.75 85 LYS A O 1
ATOM 668 N N . LYS A 1 86 ? -30.122 -21.650 35.112 1.00 63.31 86 LYS A N 1
ATOM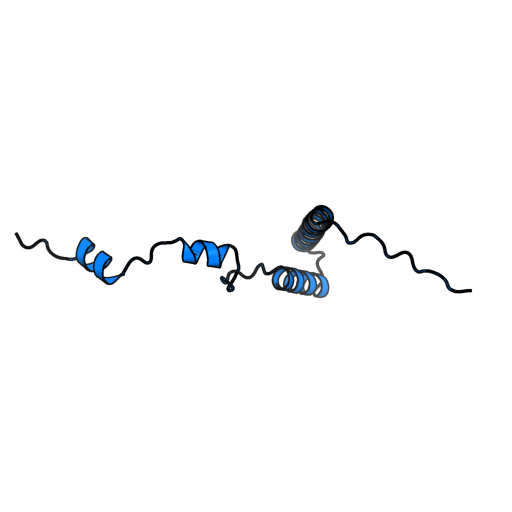 669 C CA . LYS A 1 86 ? -31.407 -22.303 34.843 1.00 63.31 86 LYS A CA 1
ATOM 670 C C . LYS A 1 86 ? -32.098 -22.478 36.192 1.00 63.31 86 LYS A C 1
ATOM 672 O O . LYS A 1 86 ? -31.676 -23.316 36.985 1.00 63.31 86 LYS A O 1
ATOM 677 N N . SER A 1 87 ? -33.077 -21.631 36.480 1.00 59.97 87 SER A N 1
ATOM 678 C CA . SER A 1 87 ? -33.974 -21.836 37.610 1.00 59.97 87 SER A CA 1
ATOM 679 C C . SER A 1 87 ? -34.877 -23.013 37.249 1.00 59.97 87 SER A C 1
ATOM 681 O O . SER A 1 87 ? -35.794 -22.860 36.443 1.00 59.97 87 SER A O 1
ATOM 683 N N . CYS A 1 88 ? -34.526 -24.188 37.765 1.00 44.41 88 CYS A N 1
ATOM 684 C CA . CYS A 1 88 ? -35.425 -25.326 37.912 1.00 44.41 88 CYS A CA 1
ATOM 685 C C . CYS A 1 88 ? -36.111 -25.212 39.273 1.00 44.41 88 CYS A C 1
ATOM 687 O O . CYS A 1 88 ? -35.402 -24.809 40.228 1.00 44.41 88 CYS A O 1
#

Sequence (88 aa):
MNETRVIPKKAAEESFNELHYLVTEDFLRRIKSGEATTQDLKAACDWLKTNDITGVALEGSPLDRLASVIPKVDPSLVKTRLYGKKSC

Mean predicted aligned error: 16.08 Å

Foldseek 3Di:
DDDDPDDPDDDDPVVVVVVLVVLVVVLVVCVVVVVQDPVSVVVVVVSCVVVVVDPDDDPPDPVNVVVVPDDDDDV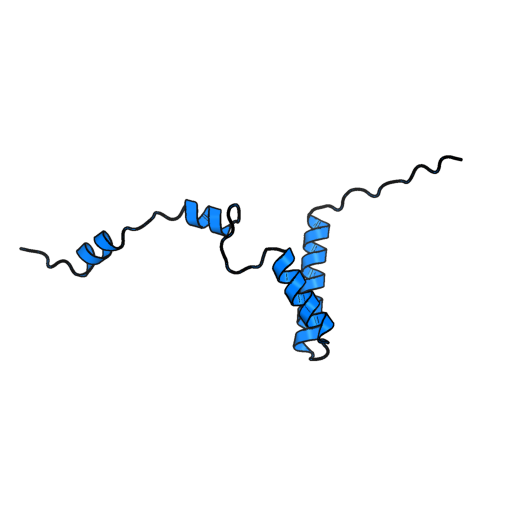VVVCCVPPPDPDD